Protein AF-A0A1G0IM76-F1 (afdb_monomer_lite)

Structure (mmCIF, N/CA/C/O backbone):
data_AF-A0A1G0IM76-F1
#
_entry.id   AF-A0A1G0IM76-F1
#
loop_
_atom_site.group_PDB
_atom_site.id
_atom_site.type_symbol
_atom_site.label_atom_id
_atom_site.label_alt_id
_atom_site.label_comp_id
_atom_site.label_asym_id
_atom_site.label_entity_id
_atom_site.label_seq_id
_atom_site.pdbx_PDB_ins_code
_atom_site.Cartn_x
_atom_site.Cartn_y
_atom_site.Cartn_z
_atom_site.occupancy
_atom_site.B_iso_or_equiv
_atom_site.auth_seq_id
_atom_site.auth_comp_id
_atom_site.auth_asym_id
_atom_site.auth_atom_id
_atom_site.pdbx_PDB_model_num
ATOM 1 N N . MET A 1 1 ? 22.549 -3.881 -14.676 1.00 61.09 1 MET A N 1
ATOM 2 C CA . MET A 1 1 ? 21.433 -3.135 -14.058 1.00 61.09 1 MET A CA 1
ATOM 3 C C . MET A 1 1 ? 21.636 -1.673 -14.387 1.00 61.09 1 MET A C 1
ATOM 5 O O . MET A 1 1 ? 22.765 -1.222 -14.247 1.00 61.09 1 MET A O 1
ATOM 9 N N . SER A 1 2 ? 20.615 -0.976 -14.889 1.00 81.94 2 SER A N 1
ATOM 10 C CA . SER A 1 2 ? 20.697 0.478 -15.081 1.00 81.94 2 SER A CA 1
ATOM 11 C C . SER A 1 2 ? 20.460 1.197 -13.751 1.00 81.94 2 SER A C 1
ATOM 13 O O . SER A 1 2 ? 19.761 0.659 -12.891 1.00 81.94 2 SER A O 1
ATOM 15 N N . ASP A 1 3 ? 20.984 2.414 -13.597 1.00 82.62 3 ASP A N 1
ATOM 16 C CA . ASP A 1 3 ? 20.734 3.257 -12.415 1.00 82.62 3 ASP A CA 1
ATOM 17 C C . ASP A 1 3 ? 19.232 3.457 -12.167 1.00 82.62 3 ASP A C 1
ATOM 19 O O . ASP A 1 3 ? 18.770 3.404 -11.030 1.00 82.62 3 ASP A O 1
ATOM 23 N N . ALA A 1 4 ? 18.448 3.565 -13.246 1.00 84.06 4 ALA A N 1
ATOM 24 C CA . ALA A 1 4 ? 16.991 3.608 -13.181 1.00 84.06 4 ALA A CA 1
ATOM 25 C C . ALA A 1 4 ? 16.391 2.332 -12.562 1.00 84.06 4 ALA A C 1
ATOM 27 O O . ALA A 1 4 ? 15.484 2.427 -11.748 1.00 84.06 4 ALA A O 1
ATOM 28 N N . SER A 1 5 ? 16.928 1.144 -12.869 1.00 85.19 5 SER A N 1
ATOM 29 C CA . SER A 1 5 ? 16.447 -0.117 -12.274 1.00 85.19 5 SER A CA 1
ATOM 30 C C . SER A 1 5 ? 16.713 -0.174 -10.767 1.00 85.19 5 SER A C 1
ATOM 32 O O . SER A 1 5 ? 15.885 -0.673 -10.010 1.00 85.19 5 SER A O 1
ATOM 34 N N . ILE A 1 6 ? 17.871 0.335 -10.329 1.00 88.69 6 ILE A N 1
ATOM 35 C CA . ILE A 1 6 ? 18.250 0.381 -8.910 1.00 88.69 6 ILE A CA 1
ATOM 36 C C . ILE A 1 6 ? 17.350 1.368 -8.164 1.00 88.69 6 ILE A C 1
ATOM 38 O O . ILE A 1 6 ? 16.818 1.032 -7.107 1.00 88.69 6 ILE A O 1
ATOM 42 N N . LEU A 1 7 ? 17.140 2.557 -8.734 1.00 90.94 7 LEU A N 1
ATOM 43 C CA . LEU A 1 7 ? 16.270 3.576 -8.156 1.00 90.94 7 LEU A CA 1
ATOM 44 C C . LEU A 1 7 ? 14.820 3.083 -8.052 1.00 90.94 7 LEU A C 1
ATOM 46 O O . LEU A 1 7 ? 14.220 3.188 -6.987 1.00 90.94 7 LEU A O 1
ATOM 50 N N . THR A 1 8 ? 14.275 2.485 -9.113 1.00 91.81 8 THR A N 1
ATOM 51 C CA . THR A 1 8 ? 12.919 1.916 -9.110 1.00 91.81 8 THR A CA 1
ATOM 52 C C . THR A 1 8 ? 12.768 0.821 -8.052 1.00 91.81 8 THR A C 1
ATOM 54 O O . THR A 1 8 ? 11.786 0.818 -7.311 1.00 91.81 8 THR A O 1
ATOM 57 N N . ALA A 1 9 ? 13.759 -0.064 -7.899 1.00 91.06 9 ALA A N 1
ATOM 58 C CA . ALA A 1 9 ? 13.740 -1.095 -6.860 1.00 91.06 9 ALA A CA 1
ATOM 59 C C . ALA A 1 9 ? 13.782 -0.505 -5.434 1.00 91.06 9 ALA A C 1
ATOM 61 O O . ALA A 1 9 ? 13.096 -0.995 -4.531 1.00 91.06 9 ALA A O 1
ATOM 62 N N . GLN A 1 10 ? 14.552 0.568 -5.220 1.00 94.69 10 GLN A N 1
ATOM 63 C CA . GLN A 1 10 ? 14.597 1.286 -3.941 1.00 94.69 10 GLN A CA 1
ATOM 64 C C . GLN A 1 10 ? 13.270 1.987 -3.628 1.00 94.69 10 GLN A C 1
ATOM 66 O O . GLN A 1 10 ? 12.793 1.911 -2.494 1.00 94.69 10 GLN A O 1
ATOM 71 N N . ILE A 1 11 ? 12.657 2.628 -4.627 1.00 95.31 11 ILE A N 1
ATOM 72 C CA . ILE A 1 11 ? 11.342 3.267 -4.499 1.00 95.31 11 ILE A CA 1
ATOM 73 C C . ILE A 1 11 ? 10.290 2.216 -4.146 1.00 95.31 11 ILE A C 1
ATOM 75 O O . ILE A 1 11 ? 9.604 2.377 -3.140 1.00 95.31 11 ILE A O 1
ATOM 79 N N . LYS A 1 12 ? 10.227 1.106 -4.894 1.00 96.00 12 LYS A N 1
ATOM 80 C CA . LYS A 1 12 ? 9.331 -0.021 -4.603 1.00 96.00 12 LYS A CA 1
ATOM 81 C C . LYS A 1 12 ? 9.474 -0.501 -3.160 1.00 96.00 12 LYS A C 1
ATOM 83 O O . LYS A 1 12 ? 8.482 -0.618 -2.448 1.00 96.00 12 LYS A O 1
ATOM 88 N N . THR A 1 13 ? 10.708 -0.741 -2.717 1.00 96.69 13 THR A N 1
ATOM 89 C CA . THR A 1 13 ? 10.983 -1.209 -1.349 1.00 96.69 13 THR A CA 1
ATOM 90 C C . THR A 1 13 ? 10.497 -0.198 -0.310 1.00 96.69 13 THR A C 1
ATOM 92 O O . THR A 1 13 ? 9.810 -0.568 0.637 1.00 96.69 13 THR A O 1
ATOM 95 N N . SER A 1 14 ? 10.781 1.088 -0.526 1.00 97.75 14 SER A N 1
ATOM 96 C CA . SER A 1 14 ? 10.372 2.157 0.389 1.00 97.75 14 SER A CA 1
ATOM 97 C C . SER A 1 14 ? 8.849 2.288 0.475 1.00 97.75 14 SER A C 1
ATOM 99 O O . SER A 1 14 ? 8.306 2.441 1.566 1.00 97.75 14 SER A O 1
ATOM 101 N N . LEU A 1 15 ? 8.146 2.192 -0.657 1.00 97.81 15 LEU A N 1
ATOM 102 C CA . LEU A 1 15 ? 6.684 2.231 -0.700 1.00 97.81 15 LEU A CA 1
ATOM 103 C C . LEU A 1 15 ? 6.069 1.053 0.066 1.00 97.81 15 LEU A C 1
ATOM 105 O O . LEU A 1 15 ? 5.160 1.271 0.863 1.00 97.81 15 LEU A O 1
ATOM 109 N N . LEU A 1 16 ? 6.597 -0.164 -0.112 1.00 98.06 16 LEU A N 1
ATOM 110 C CA . LEU A 1 16 ? 6.138 -1.351 0.622 1.00 98.06 16 LEU A CA 1
ATOM 111 C C . LEU A 1 16 ? 6.388 -1.235 2.129 1.00 98.06 16 LEU A C 1
ATOM 113 O O . LEU A 1 16 ? 5.524 -1.609 2.923 1.00 98.06 16 LEU A O 1
ATOM 117 N N . ASP A 1 17 ? 7.534 -0.692 2.536 1.00 98.00 17 ASP A N 1
ATOM 118 C CA . ASP A 1 17 ? 7.843 -0.495 3.953 1.00 98.00 17 ASP A CA 1
ATOM 119 C C . ASP A 1 17 ? 6.905 0.528 4.602 1.00 98.00 17 ASP A C 1
ATOM 121 O O . ASP A 1 17 ? 6.393 0.286 5.699 1.00 98.00 17 ASP A O 1
ATOM 125 N N . ILE A 1 18 ? 6.624 1.646 3.923 1.00 97.69 18 ILE A N 1
ATOM 126 C CA . ILE A 1 18 ? 5.681 2.658 4.419 1.00 97.69 18 ILE A CA 1
ATOM 127 C C . ILE A 1 18 ? 4.257 2.089 4.439 1.00 97.69 18 ILE A C 1
ATOM 129 O O . ILE A 1 18 ? 3.558 2.248 5.441 1.00 97.69 18 ILE A O 1
ATOM 133 N N . ALA A 1 19 ? 3.839 1.381 3.384 1.00 97.81 19 ALA A N 1
ATOM 134 C CA . ALA A 1 19 ? 2.535 0.724 3.316 1.00 97.81 19 ALA A CA 1
ATOM 135 C C . ALA A 1 19 ? 2.334 -0.239 4.492 1.00 97.81 19 ALA A C 1
ATOM 137 O O . ALA A 1 19 ? 1.328 -0.176 5.201 1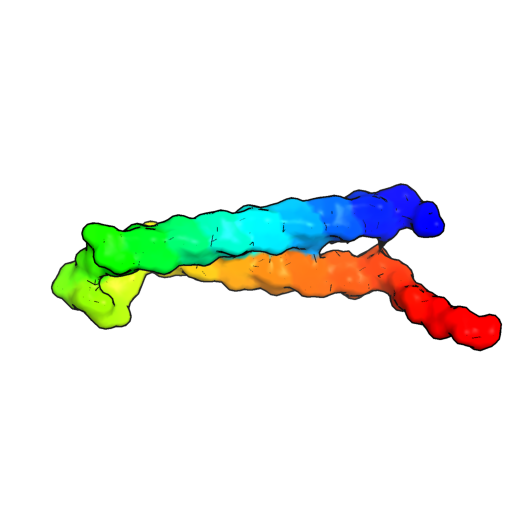.00 97.81 19 ALA A O 1
ATOM 138 N N . ARG A 1 20 ? 3.335 -1.083 4.761 1.00 97.75 20 ARG A N 1
ATOM 139 C CA . ARG A 1 20 ? 3.318 -2.024 5.882 1.00 97.75 20 ARG A CA 1
ATOM 140 C C . ARG A 1 20 ? 3.194 -1.306 7.222 1.00 97.75 20 ARG A C 1
ATOM 142 O O . ARG A 1 20 ? 2.399 -1.724 8.060 1.00 97.75 20 ARG A O 1
ATOM 149 N N . GLN A 1 21 ? 3.967 -0.244 7.443 1.00 97.69 21 GLN A N 1
ATOM 150 C CA . GLN A 1 21 ? 3.904 0.527 8.687 1.00 97.69 21 GLN A CA 1
ATOM 151 C C . GLN A 1 21 ? 2.538 1.197 8.874 1.00 97.69 21 GLN A C 1
ATOM 153 O O . GLN A 1 21 ? 1.981 1.139 9.970 1.00 97.69 21 GLN A O 1
ATOM 158 N N . ALA A 1 22 ? 1.976 1.781 7.813 1.00 96.44 22 ALA A N 1
ATOM 159 C CA . ALA A 1 22 ? 0.656 2.404 7.841 1.00 96.44 22 ALA A CA 1
ATOM 160 C C . ALA A 1 22 ? -0.456 1.382 8.130 1.00 96.44 22 ALA A C 1
ATOM 162 O O . ALA A 1 22 ? -1.306 1.648 8.978 1.00 96.44 22 ALA A O 1
ATOM 163 N N . SER A 1 23 ? -0.402 0.194 7.514 1.00 96.19 23 SER A N 1
ATOM 164 C CA . SER A 1 23 ? -1.342 -0.901 7.789 1.00 96.19 23 SER A CA 1
ATOM 165 C C . SER A 1 23 ? -1.255 -1.361 9.242 1.00 96.19 23 SER A C 1
ATOM 167 O O . SER A 1 23 ? -2.266 -1.397 9.933 1.00 96.1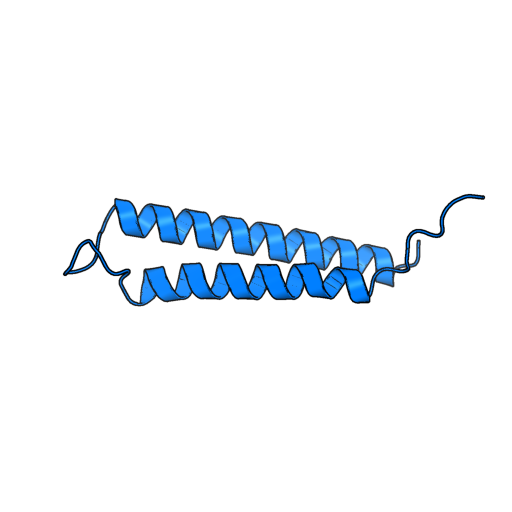9 23 SER A O 1
ATOM 169 N N . LEU A 1 24 ? -0.044 -1.641 9.740 1.00 95.44 24 LEU A N 1
ATOM 170 C CA . LEU A 1 24 ? 0.162 -2.087 11.122 1.00 95.44 24 LEU A CA 1
ATOM 171 C C . LEU A 1 24 ? -0.307 -1.043 12.140 1.00 95.44 24 LEU A C 1
ATOM 173 O O . LEU A 1 24 ? -0.876 -1.399 13.171 1.00 95.44 24 LEU A O 1
ATOM 177 N N . LEU A 1 25 ? -0.080 0.242 11.858 1.00 93.62 25 LEU A N 1
ATOM 178 C CA . LEU A 1 25 ? -0.574 1.325 12.699 1.00 93.62 25 LEU A CA 1
ATOM 179 C C . LEU A 1 25 ? -2.103 1.418 12.646 1.00 93.62 25 LEU A C 1
ATOM 181 O O . LEU A 1 25 ? -2.727 1.548 13.695 1.00 93.62 25 LEU A O 1
ATOM 185 N N . GLY A 1 26 ? -2.704 1.333 11.457 1.00 92.38 26 GLY A N 1
ATOM 186 C CA . GLY A 1 26 ? -4.155 1.325 11.275 1.00 92.38 26 GLY A CA 1
ATOM 187 C C . GLY A 1 26 ? -4.818 0.181 12.042 1.00 92.38 26 GLY A C 1
ATOM 188 O O . GLY A 1 26 ? -5.695 0.423 12.869 1.00 92.38 26 GLY A O 1
ATOM 189 N N . ASP A 1 27 ? -4.328 -1.044 11.857 1.00 91.06 27 ASP A N 1
ATOM 190 C CA . ASP A 1 27 ? -4.815 -2.235 12.558 1.00 91.06 27 ASP A CA 1
ATOM 191 C C . ASP A 1 27 ? -4.608 -2.123 14.075 1.00 91.06 27 ASP A C 1
ATOM 193 O O . ASP A 1 27 ? -5.500 -2.437 14.867 1.00 91.06 27 ASP A O 1
ATOM 197 N N . GLY A 1 28 ? -3.442 -1.636 14.508 1.00 90.81 28 GLY A N 1
ATOM 198 C CA . GLY A 1 28 ? -3.146 -1.411 15.921 1.00 90.81 28 GLY A CA 1
ATOM 199 C C . GLY A 1 28 ? -4.102 -0.403 16.562 1.00 90.81 28 GLY A C 1
ATOM 200 O O . GLY A 1 28 ? -4.650 -0.663 17.634 1.00 90.81 28 GLY A O 1
ATOM 201 N N . LEU A 1 29 ? -4.353 0.721 15.890 1.00 89.50 29 LEU A N 1
ATOM 202 C CA . LEU A 1 29 ? -5.277 1.755 16.353 1.00 89.50 29 LEU A CA 1
ATOM 203 C C . LEU A 1 29 ? -6.731 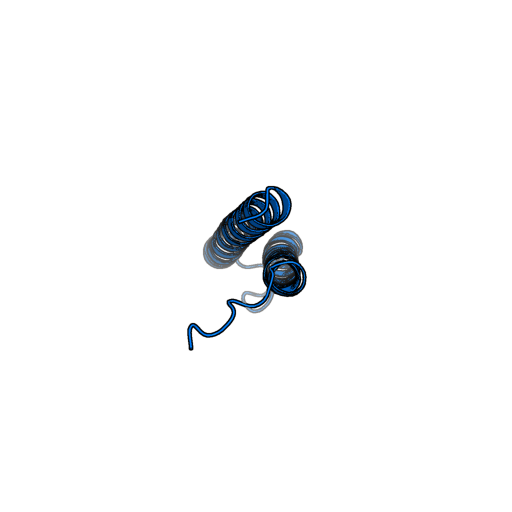1.278 16.348 1.00 89.50 29 LEU A C 1
ATOM 205 O O . LEU A 1 29 ? -7.456 1.588 17.290 1.00 89.50 29 LEU A O 1
ATOM 209 N N . GLN A 1 30 ? -7.145 0.489 15.352 1.00 86.69 30 GLN A N 1
ATOM 210 C CA . GLN A 1 30 ? -8.481 -0.110 15.320 1.00 86.69 30 GLN A CA 1
ATOM 211 C C . GLN A 1 30 ? -8.735 -0.997 16.541 1.00 86.69 30 GLN A C 1
ATOM 213 O O . GLN A 1 30 ? -9.827 -0.982 17.106 1.00 86.69 30 GLN A O 1
ATOM 218 N N . ASN A 1 31 ? -7.722 -1.762 16.948 1.00 84.44 31 ASN A N 1
ATOM 219 C CA . ASN A 1 31 ? -7.808 -2.658 18.095 1.00 84.44 31 ASN A CA 1
ATOM 220 C C . ASN A 1 31 ? -7.707 -1.913 19.436 1.00 84.44 31 ASN A C 1
ATOM 222 O O . ASN A 1 31 ? -8.366 -2.298 20.400 1.00 84.44 31 ASN A O 1
ATOM 226 N N . ALA A 1 32 ? -6.891 -0.857 19.515 1.00 84.69 32 ALA A N 1
ATOM 227 C CA . ALA A 1 32 ? -6.682 -0.086 20.743 1.00 84.69 32 ALA A CA 1
ATOM 228 C C . ALA A 1 32 ? -7.804 0.926 21.029 1.00 84.69 32 ALA A C 1
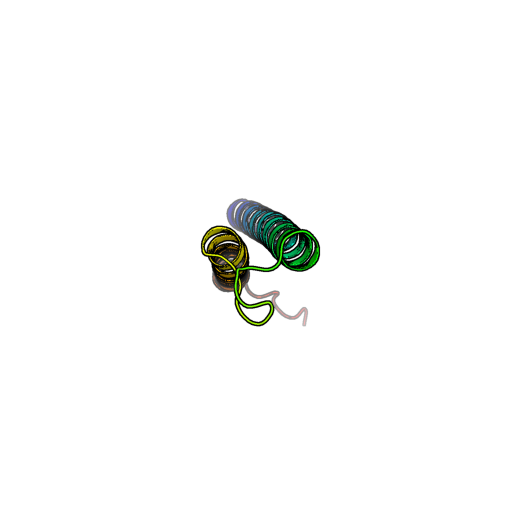ATOM 230 O O . ALA A 1 32 ? -8.106 1.204 22.189 1.00 84.69 32 ALA A O 1
ATOM 231 N N . ALA A 1 33 ? -8.405 1.490 19.982 1.00 76.81 33 ALA A N 1
ATOM 232 C CA . ALA A 1 33 ? -9.447 2.506 20.059 1.00 76.81 33 ALA A CA 1
ATOM 233 C C . ALA A 1 33 ? -10.480 2.296 18.934 1.00 76.81 33 ALA A C 1
ATOM 235 O O . ALA A 1 33 ? -10.523 3.075 17.971 1.00 76.81 33 ALA A O 1
ATOM 236 N N . PRO A 1 34 ? -11.312 1.241 19.034 1.00 67.62 34 PRO A N 1
ATOM 237 C CA . PRO A 1 34 ? -12.365 0.995 18.059 1.00 67.62 34 PRO A CA 1
ATOM 238 C C . PRO A 1 34 ? -13.320 2.196 18.015 1.00 67.62 34 PRO A C 1
ATOM 240 O O . PRO A 1 34 ? -13.650 2.777 19.050 1.00 67.62 34 PRO A O 1
ATOM 243 N N . GLY A 1 35 ? -13.747 2.597 16.813 1.00 67.25 35 GLY A N 1
ATOM 244 C CA . GLY A 1 35 ? -14.692 3.704 16.635 1.00 67.25 35 GLY A CA 1
ATOM 245 C C . GLY A 1 35 ? -16.026 3.474 17.360 1.00 67.25 35 GLY A C 1
ATOM 246 O O . GLY A 1 35 ? -16.313 2.369 17.820 1.00 67.25 35 GLY A O 1
ATOM 247 N N . GLU A 1 36 ? -16.879 4.510 17.410 1.00 64.19 36 GLU A N 1
ATOM 248 C CA . GLU A 1 36 ? -18.188 4.505 18.108 1.00 64.19 36 GLU A CA 1
ATOM 249 C C . GLU A 1 36 ? -19.068 3.279 17.804 1.00 64.19 36 GLU A C 1
ATOM 251 O O . GLU A 1 36 ? -19.913 2.884 18.607 1.00 64.19 36 GLU A O 1
ATOM 256 N N . LYS A 1 37 ? -18.852 2.649 16.649 1.00 61.97 37 LYS A N 1
ATOM 257 C CA . LYS A 1 37 ? -19.321 1.304 16.340 1.00 61.97 37 LYS A CA 1
ATOM 258 C C . LYS A 1 37 ? -18.076 0.466 16.092 1.00 61.97 37 LYS A C 1
ATOM 260 O O . LYS A 1 37 ? -17.411 0.688 15.087 1.00 61.97 37 LYS A O 1
ATOM 265 N N . ALA A 1 38 ? -17.800 -0.520 16.946 1.00 60.53 38 ALA A N 1
ATOM 266 C CA . ALA A 1 38 ? -16.633 -1.412 16.858 1.00 60.53 38 ALA A CA 1
ATOM 267 C C . ALA A 1 38 ? -16.434 -2.107 15.489 1.00 60.53 38 ALA A C 1
ATOM 269 O O . ALA A 1 38 ? -15.398 -2.711 15.235 1.00 60.53 38 ALA A O 1
ATOM 270 N N . VAL A 1 39 ? -17.430 -2.005 14.608 1.00 64.25 39 VAL A N 1
ATOM 271 C CA . VAL A 1 39 ? -17.479 -2.559 13.256 1.00 64.25 39 VAL A CA 1
ATOM 272 C C . VAL A 1 39 ? -16.858 -1.629 12.200 1.00 64.25 39 VAL A C 1
ATOM 274 O O . VAL A 1 39 ? -16.492 -2.106 11.133 1.00 64.25 39 VAL A O 1
ATOM 277 N N . SER A 1 40 ? -16.727 -0.321 12.458 1.00 69.44 40 SER A N 1
ATOM 278 C CA . SER A 1 40 ? -16.198 0.638 11.478 1.00 69.44 40 SER A CA 1
ATOM 279 C C . SER A 1 40 ? -14.921 1.306 11.978 1.00 69.44 40 SER A C 1
ATOM 281 O O . SER A 1 40 ? -14.900 1.816 13.104 1.00 69.44 40 SER A O 1
ATOM 283 N N . PRO A 1 41 ? -13.881 1.388 11.135 1.00 76.94 41 PRO A N 1
ATOM 284 C CA . PRO A 1 41 ? -12.756 2.264 11.389 1.00 76.94 41 PRO A CA 1
ATOM 285 C C . PRO A 1 41 ? -13.192 3.709 11.582 1.00 76.94 41 PRO A C 1
ATOM 287 O O . PRO A 1 41 ? -14.123 4.181 10.925 1.00 76.94 41 PRO A O 1
ATOM 290 N N . ASN A 1 42 ? -12.514 4.418 12.486 1.00 84.88 42 ASN A N 1
ATOM 291 C CA . ASN A 1 42 ? -12.609 5.874 12.513 1.00 84.88 42 ASN A CA 1
ATOM 292 C C . ASN A 1 42 ? -11.896 6.461 11.279 1.00 84.88 42 ASN A C 1
ATOM 294 O O . ASN A 1 42 ? -11.095 5.781 10.635 1.00 84.88 42 ASN A O 1
ATOM 298 N N . ALA A 1 43 ? -12.168 7.728 10.957 1.00 88.19 43 ALA A N 1
ATOM 299 C CA . ALA A 1 43 ? -11.653 8.361 9.741 1.00 88.19 43 ALA A CA 1
ATOM 300 C C . ALA A 1 43 ? -10.118 8.299 9.621 1.00 88.19 43 ALA A C 1
ATOM 302 O O . ALA A 1 43 ? -9.596 8.081 8.530 1.00 88.19 43 ALA A O 1
ATOM 303 N N . SER A 1 44 ? -9.392 8.435 10.734 1.00 89.56 44 SER A N 1
ATOM 304 C CA . SER A 1 44 ? -7.92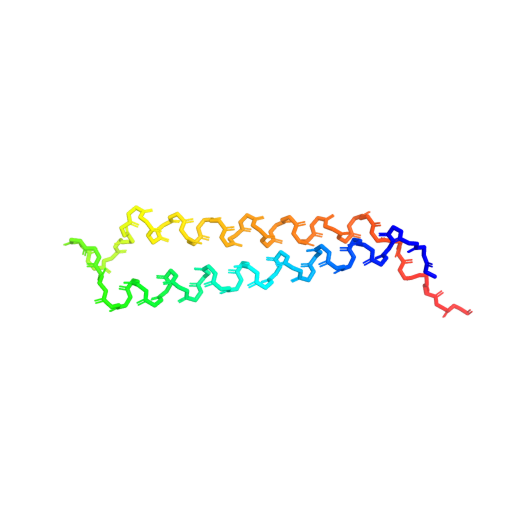6 8.371 10.749 1.00 89.56 44 SER A CA 1
ATOM 305 C C . SER A 1 44 ? -7.407 6.958 10.492 1.00 89.56 44 SER A C 1
ATOM 307 O O . SER A 1 44 ? -6.465 6.782 9.724 1.00 89.56 44 SER A O 1
ATOM 309 N N . VAL A 1 45 ? -8.031 5.940 11.092 1.00 91.62 45 VAL A N 1
ATOM 310 C CA . VAL A 1 45 ? -7.700 4.532 10.823 1.00 91.62 45 VAL A CA 1
ATOM 311 C C . VAL A 1 45 ? -8.010 4.190 9.369 1.00 91.62 45 VAL A C 1
ATOM 313 O O . VAL A 1 45 ? -7.174 3.611 8.683 1.00 91.62 45 VAL A O 1
ATOM 316 N N . GLN A 1 46 ? -9.172 4.606 8.865 1.00 92.00 46 GLN A N 1
ATOM 317 C CA . GLN A 1 46 ? -9.546 4.379 7.473 1.00 92.00 46 GLN A CA 1
ATOM 318 C C . GLN A 1 46 ? -8.567 5.045 6.503 1.00 92.00 46 GLN A C 1
ATOM 320 O O . GLN A 1 46 ? -8.191 4.439 5.502 1.00 92.00 46 GLN A O 1
ATOM 325 N N . TYR A 1 47 ? -8.111 6.259 6.815 1.00 93.19 47 TYR A N 1
ATOM 326 C CA . TYR A 1 47 ? -7.074 6.942 6.051 1.00 93.19 47 TYR A CA 1
ATOM 327 C C . TYR A 1 47 ? -5.759 6.148 6.029 1.00 93.19 47 TYR A C 1
ATOM 329 O O . TYR A 1 47 ? -5.189 5.961 4.957 1.00 93.19 47 TYR A O 1
ATOM 337 N N . LEU A 1 48 ? -5.303 5.635 7.179 1.00 94.06 48 LEU A N 1
ATOM 338 C CA . LEU A 1 48 ? -4.075 4.833 7.279 1.00 94.06 48 LEU A CA 1
ATOM 339 C C . LEU A 1 48 ? -4.142 3.534 6.465 1.00 94.06 48 LEU A C 1
ATOM 341 O O . LEU A 1 48 ? -3.177 3.176 5.795 1.00 94.06 48 LEU A O 1
ATOM 345 N N . LEU A 1 49 ? -5.284 2.849 6.491 1.00 93.69 49 LEU A N 1
ATOM 346 C CA . LEU A 1 49 ? -5.482 1.636 5.699 1.00 93.69 49 LEU A CA 1
ATOM 347 C C . LEU A 1 49 ? -5.564 1.961 4.198 1.00 93.69 49 LEU A C 1
ATOM 349 O O . LEU A 1 49 ? -4.912 1.310 3.388 1.00 93.69 49 LEU A O 1
ATOM 353 N N . THR A 1 50 ? -6.271 3.033 3.831 1.00 96.31 50 THR A N 1
ATOM 354 C CA . THR A 1 50 ? -6.400 3.463 2.427 1.00 96.31 50 THR A CA 1
ATOM 355 C C . THR A 1 50 ? -5.054 3.889 1.839 1.00 96.31 50 THR A C 1
ATOM 357 O O . THR A 1 50 ? -4.733 3.536 0.705 1.00 96.31 50 THR A O 1
ATOM 360 N N . ILE A 1 51 ? -4.236 4.633 2.594 1.00 96.62 51 ILE A N 1
ATOM 361 C CA . ILE A 1 51 ? -2.911 5.041 2.112 1.00 96.62 51 ILE A CA 1
ATOM 362 C C . ILE A 1 51 ? -1.964 3.840 2.015 1.00 96.62 51 ILE A C 1
ATOM 364 O O . ILE A 1 51 ? -1.167 3.784 1.085 1.00 96.62 51 ILE A O 1
ATOM 368 N N . ALA A 1 52 ? -2.072 2.856 2.916 1.00 97.19 52 ALA A N 1
ATOM 369 C CA . ALA A 1 52 ? -1.304 1.617 2.819 1.00 97.19 52 ALA A CA 1
ATOM 370 C C . ALA A 1 52 ? -1.612 0.852 1.520 1.00 97.19 52 ALA A C 1
ATOM 372 O O . ALA A 1 52 ? -0.692 0.407 0.827 1.00 97.19 52 ALA A O 1
ATOM 373 N N . GLU A 1 53 ? -2.890 0.747 1.152 1.00 97.38 53 GLU A N 1
ATOM 374 C CA . GLU A 1 53 ? -3.309 0.142 -0.116 1.00 97.38 53 GLU A CA 1
ATOM 375 C C . GLU A 1 53 ? -2.774 0.914 -1.327 1.00 97.38 53 GLU A C 1
ATOM 377 O O . GLU A 1 53 ? -2.239 0.311 -2.256 1.00 97.38 53 GLU A O 1
ATOM 382 N N . GLU A 1 54 ? -2.871 2.246 -1.319 1.00 97.88 54 GLU A N 1
ATOM 383 C CA . GLU A 1 54 ? -2.400 3.069 -2.437 1.00 97.88 54 GLU A CA 1
ATOM 384 C C . GLU A 1 54 ? -0.883 2.972 -2.627 1.00 97.88 54 GLU A C 1
ATOM 386 O O . GLU A 1 54 ? -0.405 2.790 -3.745 1.00 97.88 54 GLU A O 1
ATOM 391 N N . LEU A 1 55 ? -0.117 3.007 -1.536 1.00 97.62 55 LEU A N 1
ATOM 392 C CA . LEU A 1 55 ? 1.334 2.825 -1.578 1.00 97.62 55 LEU A CA 1
ATOM 393 C C . LEU A 1 55 ? 1.717 1.434 -2.099 1.00 97.62 55 LEU A C 1
ATOM 395 O O . LEU A 1 55 ? 2.684 1.314 -2.849 1.00 97.62 55 LEU A O 1
ATOM 399 N N . THR A 1 56 ? 0.943 0.399 -1.756 1.00 97.69 56 THR A N 1
ATOM 400 C CA . THR A 1 56 ? 1.139 -0.957 -2.292 1.00 97.69 56 THR A CA 1
ATOM 401 C C . THR A 1 56 ? 0.895 -0.989 -3.801 1.00 97.69 56 THR A C 1
ATOM 403 O O . THR A 1 56 ? 1.751 -1.476 -4.536 1.00 97.69 56 THR A O 1
ATOM 406 N N . ARG A 1 57 ? -0.195 -0.376 -4.285 1.00 97.12 57 ARG A N 1
ATOM 407 C CA . ARG A 1 57 ? -0.474 -0.249 -5.729 1.00 97.12 57 ARG A CA 1
ATOM 408 C C . ARG A 1 57 ? 0.638 0.494 -6.471 1.00 97.12 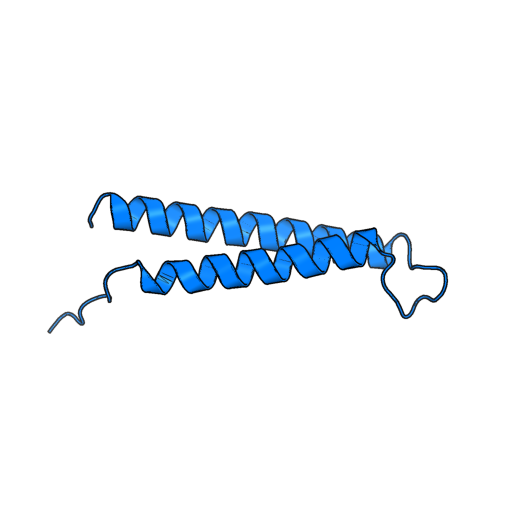57 ARG A C 1
ATOM 410 O O . ARG A 1 57 ? 1.067 0.066 -7.539 1.00 97.12 57 ARG A O 1
ATOM 417 N N . MET A 1 58 ? 1.142 1.589 -5.902 1.00 95.75 58 MET A N 1
ATOM 418 C CA . MET A 1 58 ? 2.273 2.328 -6.476 1.00 95.75 58 MET A CA 1
ATOM 419 C C . MET A 1 58 ? 3.558 1.486 -6.503 1.00 95.75 58 MET A C 1
ATOM 421 O O . MET A 1 58 ? 4.345 1.591 -7.444 1.00 95.75 58 MET A O 1
ATOM 425 N N . ALA A 1 59 ? 3.782 0.648 -5.487 1.00 95.44 59 ALA A N 1
ATOM 426 C CA . ALA A 1 59 ? 4.932 -0.245 -5.430 1.00 95.44 59 ALA A CA 1
ATOM 427 C C . ALA A 1 59 ? 4.852 -1.366 -6.477 1.00 95.44 59 ALA A C 1
ATOM 429 O O . ALA A 1 59 ? 5.869 -1.720 -7.066 1.00 95.44 59 ALA A O 1
ATOM 430 N N . GLU A 1 60 ? 3.660 -1.904 -6.732 1.00 93.81 60 GLU A N 1
ATOM 431 C CA . GLU A 1 60 ? 3.412 -2.872 -7.807 1.00 93.81 60 GLU A CA 1
ATOM 432 C C . GLU A 1 60 ? 3.631 -2.233 -9.182 1.00 93.81 60 GLU A C 1
ATOM 434 O O . GLU A 1 60 ? 4.327 -2.801 -10.018 1.00 93.81 60 GLU A O 1
ATOM 439 N N . ALA A 1 61 ? 3.164 -0.998 -9.386 1.00 93.62 61 ALA A N 1
ATOM 440 C CA . ALA A 1 61 ? 3.408 -0.251 -10.621 1.00 93.62 61 ALA A CA 1
ATOM 441 C C . ALA A 1 61 ? 4.902 0.020 -10.886 1.00 93.62 61 ALA A C 1
ATOM 443 O O . ALA A 1 61 ? 5.292 0.275 -12.022 1.00 93.62 61 ALA A O 1
ATOM 444 N N . CYS A 1 62 ? 5.770 -0.054 -9.869 1.00 91.75 62 CYS A N 1
ATOM 445 C CA . CYS A 1 62 ? 7.216 0.030 -10.082 1.00 91.75 62 CYS A CA 1
ATOM 446 C C . CYS A 1 62 ? 7.756 -1.154 -10.903 1.00 91.75 62 CYS A C 1
ATOM 448 O O . CYS A 1 62 ? 8.774 -0.992 -11.577 1.00 91.75 62 CYS A O 1
ATOM 450 N N . ASP A 1 63 ? 7.090 -2.314 -10.888 1.00 87.88 63 ASP A N 1
ATOM 451 C CA . ASP A 1 63 ? 7.503 -3.476 -11.683 1.00 87.88 63 ASP A CA 1
ATOM 452 C C . ASP A 1 63 ? 7.396 -3.214 -13.189 1.00 87.88 63 ASP A C 1
ATOM 454 O O . ASP A 1 63 ? 8.233 -3.704 -13.946 1.00 87.88 63 ASP A O 1
ATOM 458 N N . ASP A 1 64 ? 6.466 -2.355 -13.620 1.00 88.31 64 ASP A N 1
ATOM 459 C CA . ASP A 1 64 ? 6.315 -1.954 -15.026 1.00 88.31 64 ASP A CA 1
ATOM 460 C C . ASP A 1 64 ? 7.524 -1.157 -15.547 1.00 88.31 64 ASP A C 1
ATOM 462 O O . ASP A 1 64 ? 7.792 -1.112 -16.750 1.00 88.31 64 ASP A O 1
ATOM 466 N N . PHE A 1 65 ? 8.279 -0.528 -14.642 1.00 83.69 65 PHE A N 1
ATOM 467 C CA . PHE A 1 65 ? 9.481 0.247 -14.958 1.00 83.69 65 PHE A CA 1
ATOM 468 C C . PHE A 1 65 ? 10.773 -0.552 -14.766 1.00 83.69 65 PHE A C 1
ATOM 470 O O . PHE A 1 65 ? 11.860 -0.057 -15.087 1.00 83.69 65 PHE A O 1
ATOM 477 N N . MET A 1 66 ? 10.685 -1.775 -14.240 1.00 78.50 66 MET A N 1
ATOM 478 C CA . MET A 1 66 ? 11.822 -2.679 -14.164 1.00 78.50 66 MET A CA 1
ATOM 479 C C . MET A 1 66 ? 11.926 -3.454 -15.482 1.00 78.50 66 MET A C 1
ATOM 481 O O . MET A 1 66 ? 10.932 -3.994 -15.964 1.00 78.50 66 MET A O 1
ATOM 485 N N . PRO A 1 67 ? 13.116 -3.531 -16.107 1.00 68.56 67 PRO A N 1
ATOM 486 C CA . PRO A 1 67 ? 13.271 -4.355 -17.295 1.00 68.56 67 PRO A CA 1
ATOM 487 C C . PRO A 1 67 ? 12.879 -5.798 -16.949 1.00 68.56 67 PRO A C 1
ATOM 489 O O . PRO A 1 67 ? 13.279 -6.280 -15.881 1.00 68.56 67 PRO A O 1
ATOM 492 N N . PRO A 1 68 ? 12.137 -6.506 -17.825 1.00 63.59 68 PRO A N 1
ATOM 493 C CA . PRO A 1 68 ? 11.830 -7.905 -17.589 1.00 63.59 68 PRO A CA 1
ATOM 494 C C . PRO A 1 68 ? 13.152 -8.633 -17.364 1.00 63.59 68 PRO A C 1
ATOM 496 O O . PRO A 1 68 ? 14.110 -8.443 -18.123 1.00 63.59 68 PRO A O 1
ATOM 499 N N . HIS A 1 69 ? 13.222 -9.430 -16.295 1.00 55.50 69 HIS A N 1
ATOM 500 C CA . HIS A 1 69 ? 14.298 -10.392 -16.116 1.00 55.50 69 HIS A CA 1
ATOM 501 C C . HIS A 1 69 ? 14.278 -11.283 -17.357 1.00 55.50 69 HIS A C 1
ATOM 503 O O . HIS A 1 69 ? 13.473 -12.202 -17.457 1.00 55.50 69 HIS A O 1
ATOM 509 N N . SER A 1 70 ? 15.107 -10.951 -18.345 1.00 51.44 70 SER A N 1
ATOM 510 C CA . SER A 1 70 ? 15.282 -11.771 -19.530 1.00 51.44 70 SER A CA 1
ATOM 511 C C . SER A 1 70 ? 15.670 -13.155 -19.039 1.00 51.44 70 SER A C 1
ATOM 513 O O . SER A 1 70 ? 16.674 -13.327 -18.341 1.00 51.44 70 SER A O 1
ATOM 515 N N . GLU A 1 71 ? 14.803 -14.119 -19.339 1.00 48.22 71 GLU A N 1
ATOM 516 C CA . GLU A 1 71 ? 15.067 -15.535 -19.177 1.00 48.22 71 GLU A CA 1
ATOM 517 C C . GLU A 1 71 ? 16.454 -15.804 -19.760 1.00 48.22 71 GLU A C 1
ATOM 519 O O . GLU A 1 71 ? 16.695 -15.607 -20.954 1.00 48.22 71 GLU A O 1
ATOM 524 N N . ARG A 1 72 ? 17.392 -16.196 -18.892 1.00 47.22 72 ARG A N 1
ATOM 525 C CA . ARG A 1 72 ? 18.660 -16.772 -19.327 1.00 47.22 72 ARG A CA 1
ATOM 526 C C . ARG A 1 72 ? 18.310 -18.023 -20.134 1.00 47.22 72 ARG A C 1
ATOM 528 O O . ARG A 1 72 ? 17.950 -19.038 -19.542 1.00 47.22 72 ARG A O 1
ATOM 535 N N . ARG A 1 73 ? 18.371 -17.921 -21.459 1.00 38.50 73 ARG A N 1
ATOM 536 C CA . ARG A 1 73 ? 18.599 -19.067 -22.339 1.00 38.50 73 ARG A CA 1
ATOM 537 C C . ARG A 1 73 ? 20.093 -19.310 -22.465 1.00 38.50 73 ARG A C 1
ATOM 539 O O . ARG A 1 73 ? 20.838 -18.305 -22.520 1.00 38.50 73 ARG A O 1
#

Secondary structure (DSSP, 8-state):
--HHHHHHHHHHHHHHHHHHHHHHHHHHHHHHS--SSTTS--HHHHHHHHHHHHHHHHHHHGGGGSPP-----

Foldseek 3Di:
DDPQQVVLLVLLVVLQVQLVVLLVVLVVCLVVPPPPPNVDGDPSSVVSNVSSVVSNVVSVVSVVSHDPPPPDD

Sequence (73 aa):
MSDASILTAQIKTSLLDIARQASLLGDGLQNAAPGEKAVSPNASVQYLLTIAEELTRMAEACDDFMPPHSERR

pLDDT: mean 85.2, std 14.69, range [38.5, 98.06]

Radius of gyration: 16.8 Å; chains: 1; bounding box: 41×27×43 Å